Protein AF-A0A4V1TBV6-F1 (afdb_monomer_lite)

Sequence (39 aa):
MTHPQFDRIALIGIGLIGSSIARDVKELGLANHVVISTR

pLDDT: mean 92.59, std 8.02, range [51.88, 97.12]

Foldseek 3Di:
DDQACEAEDEAEDDDPVSVVVVVVCVVVVNYNYYHYHYD

Radius of gyration: 10.25 Å; chains: 1; bounding box: 32×16×18 Å

Structure (mmCIF, N/CA/C/O backbone):
data_AF-A0A4V1TBV6-F1
#
_entry.id   AF-A0A4V1TBV6-F1
#
loop_
_atom_site.group_PDB
_atom_site.id
_atom_site.type_symbol
_atom_site.label_atom_id
_atom_site.label_alt_id
_atom_site.label_comp_id
_atom_site.label_asym_id
_atom_site.label_entity_id
_atom_site.label_seq_id
_atom_site.pdbx_PDB_ins_code
_atom_site.Cartn_x
_atom_site.Cartn_y
_atom_site.Cartn_z
_atom_site.occupancy
_atom_site.B_iso_or_equiv
_atom_site.auth_seq_id
_atom_site.auth_comp_id
_atom_site.auth_asym_id
_atom_site.auth_atom_id
_atom_site.pdbx_PDB_model_num
ATOM 1 N N . MET A 1 1 ? -21.090 -3.999 10.035 1.00 51.88 1 MET A N 1
ATOM 2 C CA . MET A 1 1 ? -19.669 -4.093 9.642 1.00 51.88 1 MET A CA 1
ATOM 3 C C . MET A 1 1 ? -19.620 -4.065 8.129 1.00 51.88 1 MET A C 1
ATOM 5 O O . MET A 1 1 ? -20.283 -4.890 7.516 1.00 51.88 1 MET A O 1
ATOM 9 N N . THR A 1 2 ? -18.963 -3.073 7.536 1.00 75.44 2 THR A N 1
ATOM 10 C CA . THR A 1 2 ? -18.845 -2.956 6.078 1.00 75.44 2 THR A CA 1
ATOM 11 C C . THR A 1 2 ? -17.819 -3.961 5.577 1.00 75.44 2 THR A C 1
ATOM 13 O O . THR A 1 2 ? -16.743 -4.083 6.158 1.00 75.44 2 THR A O 1
ATOM 16 N N . HIS A 1 3 ? -18.159 -4.698 4.525 1.00 83.56 3 HIS A N 1
ATOM 17 C CA . HIS A 1 3 ? -17.190 -5.557 3.859 1.00 83.56 3 HIS A CA 1
ATOM 18 C C . HIS A 1 3 ? -16.085 -4.689 3.228 1.00 83.56 3 HIS A C 1
ATOM 20 O O . HIS A 1 3 ? -16.402 -3.601 2.733 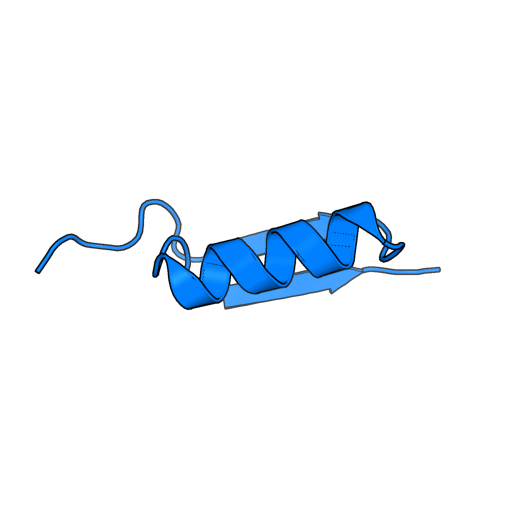1.00 83.56 3 HIS A O 1
ATOM 26 N N . PRO A 1 4 ? -14.815 -5.137 3.249 1.00 89.94 4 PRO A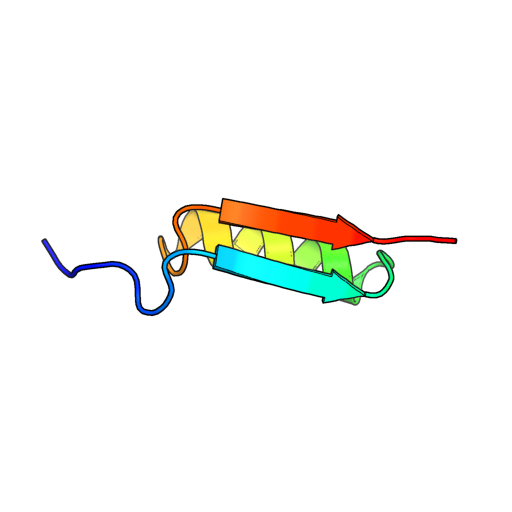 N 1
ATOM 27 C CA . PRO A 1 4 ? -13.728 -4.452 2.557 1.00 89.94 4 PRO A CA 1
ATOM 28 C C . PRO A 1 4 ? -14.088 -4.251 1.087 1.00 89.94 4 PRO A C 1
ATOM 30 O O . PRO A 1 4 ? -14.691 -5.132 0.470 1.00 89.94 4 PRO A O 1
ATOM 33 N N . GLN A 1 5 ? -13.711 -3.108 0.515 1.00 91.94 5 GLN A N 1
ATOM 34 C CA . GLN A 1 5 ? -14.034 -2.791 -0.878 1.00 91.94 5 GLN A CA 1
ATOM 35 C C . GLN A 1 5 ? -13.376 -3.773 -1.856 1.00 91.94 5 GLN A C 1
ATOM 37 O O . GLN A 1 5 ? -13.932 -4.066 -2.914 1.00 91.94 5 GLN A O 1
ATOM 42 N N . PHE A 1 6 ? -12.208 -4.301 -1.488 1.00 95.56 6 PHE A N 1
ATOM 43 C CA . PHE A 1 6 ? -11.467 -5.277 -2.275 1.00 95.56 6 PHE A CA 1
ATOM 44 C C . PHE A 1 6 ? -11.020 -6.441 -1.395 1.00 95.56 6 PHE A C 1
ATOM 46 O O . PHE A 1 6 ? -10.613 -6.247 -0.257 1.00 95.56 6 PHE A O 1
ATOM 53 N N . ASP A 1 7 ? -11.018 -7.663 -1.922 1.00 95.94 7 ASP A N 1
ATOM 54 C CA . ASP A 1 7 ? -10.430 -8.789 -1.190 1.00 95.94 7 ASP A CA 1
ATOM 55 C C . ASP A 1 7 ? -8.892 -8.745 -1.232 1.00 95.94 7 ASP A C 1
ATOM 57 O O . ASP A 1 7 ? -8.214 -8.901 -0.217 1.00 95.94 7 ASP A O 1
ATOM 61 N N . ARG A 1 8 ? -8.321 -8.445 -2.404 1.00 96.19 8 ARG A N 1
ATOM 62 C CA . ARG A 1 8 ? -6.873 -8.391 -2.623 1.00 96.19 8 ARG A CA 1
ATOM 63 C C . ARG A 1 8 ? -6.488 -7.218 -3.513 1.00 96.19 8 ARG A C 1
ATOM 65 O O . ARG A 1 8 ? -7.087 -7.020 -4.565 1.00 96.19 8 ARG A O 1
ATOM 72 N N . ILE A 1 9 ? -5.436 -6.505 -3.125 1.00 95.94 9 ILE A N 1
ATOM 73 C CA . ILE A 1 9 ? -4.819 -5.438 -3.918 1.00 95.94 9 ILE A CA 1
ATOM 74 C C . ILE A 1 9 ? -3.315 -5.683 -4.078 1.00 95.94 9 ILE A C 1
ATOM 76 O O . ILE A 1 9 ? -2.681 -6.299 -3.218 1.00 95.94 9 ILE A O 1
ATOM 80 N N . ALA A 1 10 ? -2.743 -5.191 -5.174 1.00 96.69 10 ALA A N 1
ATOM 81 C CA . ALA A 1 10 ? -1.306 -5.216 -5.425 1.00 96.69 10 ALA A CA 1
ATOM 82 C C . ALA A 1 10 ? -0.757 -3.785 -5.521 1.00 96.69 10 ALA A C 1
ATOM 84 O O . ALA A 1 10 ? -1.313 -2.951 -6.233 1.00 96.69 10 ALA A O 1
ATOM 85 N N . LEU A 1 11 ? 0.344 -3.520 -4.821 1.00 95.88 11 LEU A N 1
ATOM 86 C CA . LEU A 1 11 ? 1.132 -2.295 -4.907 1.00 95.88 11 LEU A CA 1
ATOM 87 C C . LEU A 1 11 ? 2.422 -2.596 -5.670 1.00 95.88 11 LEU A C 1
ATOM 89 O O . LEU A 1 11 ? 3.223 -3.427 -5.238 1.00 95.88 11 LEU A O 1
ATOM 93 N N . ILE A 1 12 ? 2.607 -1.933 -6.812 1.00 94.81 12 ILE A N 1
ATOM 94 C CA . ILE A 1 12 ? 3.805 -2.069 -7.645 1.00 94.81 12 ILE A CA 1
ATOM 95 C C . ILE A 1 12 ? 4.744 -0.898 -7.341 1.00 94.81 12 ILE A C 1
ATOM 97 O O . ILE A 1 12 ? 4.415 0.258 -7.601 1.00 94.81 12 ILE A O 1
ATOM 101 N N . GLY A 1 13 ? 5.909 -1.215 -6.778 1.00 89.00 13 GLY A N 1
ATO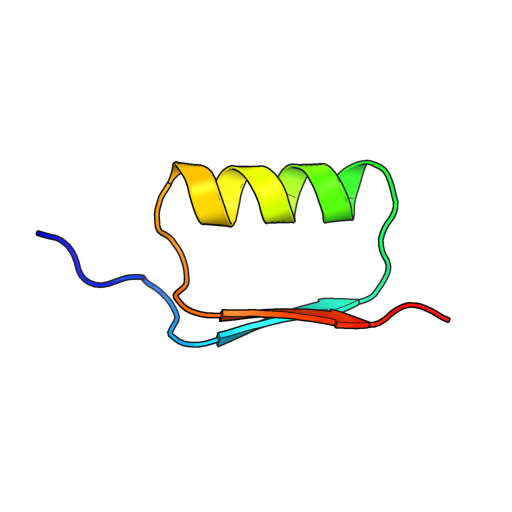M 102 C CA . GLY A 1 13 ? 6.824 -0.268 -6.145 1.00 89.00 13 GLY A CA 1
ATOM 103 C C . GLY A 1 13 ? 6.464 0.008 -4.679 1.00 89.00 13 GLY 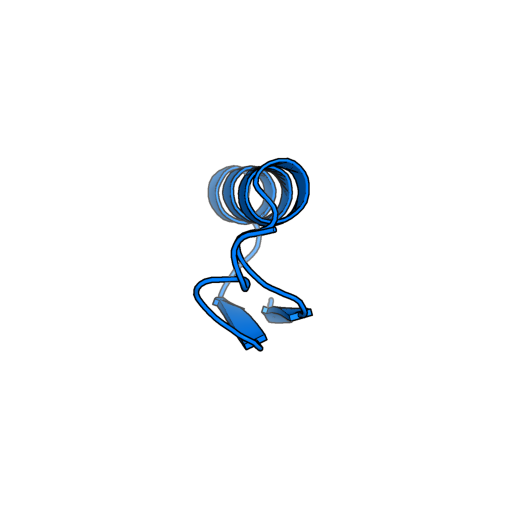A C 1
ATOM 104 O O . GLY A 1 13 ? 5.293 0.061 -4.308 1.00 89.00 13 GLY A O 1
ATOM 105 N N . ILE A 1 14 ? 7.477 0.212 -3.826 1.00 87.25 14 ILE A N 1
ATOM 106 C CA . ILE A 1 14 ? 7.276 0.669 -2.442 1.00 87.25 14 ILE A CA 1
ATOM 107 C C . ILE A 1 14 ? 8.264 1.776 -2.074 1.00 87.25 14 ILE A C 1
ATOM 109 O O . ILE A 1 14 ? 9.342 1.565 -1.533 1.00 87.25 14 ILE A O 1
ATOM 113 N N . GLY A 1 15 ? 7.885 2.998 -2.432 1.00 90.25 15 GLY A N 1
ATOM 114 C CA . GLY A 1 15 ? 8.475 4.212 -1.873 1.00 90.25 15 GLY A CA 1
ATOM 115 C C . GLY A 1 15 ? 7.610 4.764 -0.742 1.00 90.25 15 GLY A C 1
ATOM 116 O O . GLY A 1 15 ? 6.690 4.097 -0.270 1.00 90.25 15 GLY A O 1
ATOM 117 N N . LEU A 1 16 ? 7.845 6.026 -0.377 1.00 95.19 16 LEU A N 1
ATOM 118 C CA . LEU A 1 16 ? 7.044 6.748 0.622 1.00 95.19 16 LEU A CA 1
ATOM 119 C C . LEU A 1 16 ? 5.533 6.707 0.324 1.00 95.19 16 LEU A C 1
ATOM 121 O O . LEU A 1 16 ? 4.727 6.587 1.237 1.00 95.19 16 LEU A O 1
ATOM 125 N N . ILE A 1 17 ? 5.157 6.759 -0.958 1.00 94.06 17 ILE A N 1
ATOM 126 C CA . ILE A 1 17 ? 3.754 6.731 -1.398 1.00 94.06 17 ILE A CA 1
A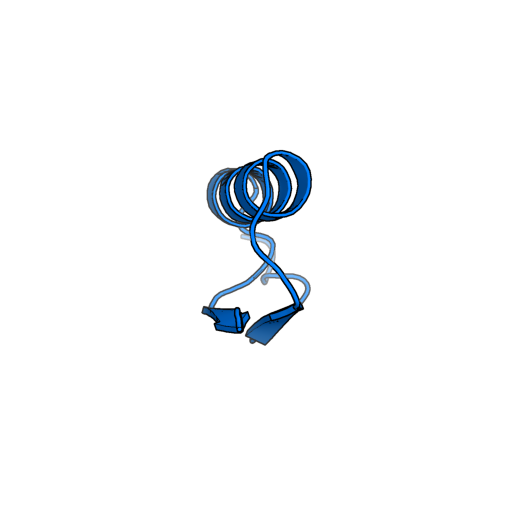TOM 127 C C . ILE A 1 17 ? 3.155 5.326 -1.247 1.00 94.06 17 ILE A C 1
ATOM 129 O O . ILE A 1 17 ? 2.067 5.159 -0.706 1.00 94.06 17 ILE A O 1
ATOM 133 N N . GLY A 1 18 ? 3.863 4.292 -1.712 1.00 95.12 18 GLY A N 1
ATOM 134 C CA . GLY A 1 18 ? 3.370 2.914 -1.627 1.00 95.12 18 GLY A CA 1
ATOM 135 C C . GLY A 1 18 ? 3.197 2.462 -0.177 1.00 95.12 18 GLY A C 1
ATOM 136 O O . GLY A 1 18 ? 2.207 1.813 0.159 1.00 95.12 18 GLY A O 1
ATOM 137 N N . SER A 1 19 ? 4.121 2.863 0.702 1.00 95.19 19 SER A N 1
ATOM 138 C CA . SER A 1 19 ? 4.036 2.561 2.129 1.00 95.19 19 SER A CA 1
ATOM 139 C C . SER A 1 19 ? 2.935 3.354 2.840 1.00 95.19 19 SER A C 1
ATOM 141 O O . SER A 1 19 ? 2.247 2.775 3.684 1.00 95.19 19 SER A O 1
ATOM 143 N N . SER A 1 20 ? 2.700 4.627 2.488 1.00 96.81 20 SER A N 1
ATOM 144 C CA . SER A 1 20 ? 1.589 5.398 3.064 1.00 96.81 20 SER A CA 1
ATOM 145 C C . SER A 1 20 ? 0.231 4.817 2.664 1.00 96.81 20 SER A C 1
ATOM 147 O O . SER A 1 20 ? -0.627 4.654 3.527 1.00 96.81 20 SER A O 1
ATOM 149 N N . ILE A 1 21 ? 0.068 4.402 1.402 1.00 96.19 21 ILE A N 1
ATOM 150 C CA . ILE A 1 21 ? -1.155 3.738 0.921 1.00 96.19 21 ILE A CA 1
ATOM 151 C C . ILE A 1 21 ? -1.368 2.395 1.629 1.00 96.19 21 ILE A C 1
ATOM 153 O O . ILE A 1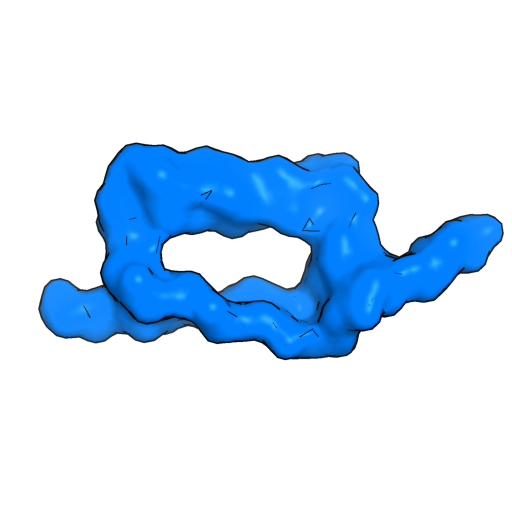 21 ? -2.471 2.116 2.091 1.00 96.19 21 ILE A O 1
ATOM 157 N N . ALA A 1 22 ? -0.327 1.563 1.752 1.00 96.31 22 ALA A N 1
ATOM 158 C CA . ALA A 1 22 ? -0.440 0.277 2.445 1.00 96.31 22 ALA A CA 1
ATOM 159 C C . ALA A 1 22 ? -0.883 0.445 3.910 1.00 96.31 22 ALA A C 1
ATOM 161 O O . ALA A 1 22 ? -1.663 -0.366 4.416 1.00 96.31 22 ALA A O 1
ATOM 162 N N . ARG A 1 23 ? -0.407 1.505 4.580 1.00 96.19 23 ARG A N 1
ATOM 163 C CA . ARG A 1 23 ? -0.804 1.844 5.951 1.00 96.19 23 ARG A CA 1
ATOM 164 C C . ARG A 1 23 ? -2.284 2.212 6.024 1.00 96.19 23 ARG A C 1
ATOM 166 O O . ARG A 1 23 ? -3.009 1.604 6.807 1.00 96.19 23 ARG A O 1
ATOM 173 N N . ASP A 1 24 ? -2.734 3.128 5.170 1.00 96.62 24 ASP A N 1
ATOM 174 C CA . ASP A 1 24 ? -4.121 3.601 5.176 1.00 96.62 24 ASP A CA 1
ATOM 175 C C . ASP A 1 24 ? -5.101 2.482 4.780 1.00 96.62 24 ASP A C 1
ATOM 177 O O . ASP A 1 24 ? -6.158 2.348 5.390 1.00 96.62 24 ASP A O 1
ATOM 181 N N . VAL A 1 25 ? -4.737 1.603 3.833 1.00 96.06 25 VAL A N 1
ATOM 182 C CA . VAL A 1 25 ? -5.544 0.418 3.472 1.00 96.06 25 VAL A CA 1
ATOM 183 C C . VAL A 1 25 ? -5.801 -0.477 4.685 1.00 96.06 25 VAL A C 1
ATOM 185 O O . VAL A 1 25 ? -6.909 -0.996 4.839 1.00 96.06 25 VAL A O 1
ATOM 188 N N . LYS A 1 26 ? -4.797 -0.643 5.552 1.00 93.44 26 LYS A N 1
ATOM 189 C CA . LYS A 1 26 ? -4.919 -1.417 6.789 1.00 93.44 26 LYS A CA 1
ATOM 190 C C . LYS A 1 26 ? -5.729 -0.671 7.852 1.00 93.44 26 LYS A C 1
ATOM 192 O O . LYS A 1 26 ? -6.612 -1.276 8.451 1.00 93.44 26 LYS A O 1
ATOM 197 N N . GLU A 1 27 ? -5.435 0.607 8.090 1.00 96.44 27 GLU A N 1
ATOM 198 C CA . GLU A 1 27 ? -6.116 1.429 9.108 1.00 96.44 27 GLU A CA 1
ATOM 199 C C . GLU A 1 27 ? -7.612 1.602 8.808 1.00 96.44 27 GLU A C 1
ATOM 201 O O . GLU A 1 27 ? -8.436 1.554 9.720 1.00 96.44 27 GLU A O 1
ATOM 206 N N . LEU A 1 28 ? -7.968 1.747 7.531 1.00 95.56 28 LEU A N 1
ATOM 207 C CA . LEU A 1 28 ? -9.343 1.948 7.073 1.00 95.56 28 LEU A CA 1
ATOM 208 C C . LEU A 1 28 ? -10.069 0.636 6.720 1.00 95.56 28 LEU A C 1
ATOM 210 O O . LEU A 1 28 ? -11.241 0.671 6.350 1.00 95.56 28 LEU A O 1
ATOM 214 N N . GLY A 1 29 ? -9.398 -0.520 6.813 1.00 95.25 29 GLY A N 1
ATOM 215 C CA . GLY A 1 29 ? -9.996 -1.828 6.515 1.00 95.25 29 GLY A CA 1
ATOM 216 C C . GLY A 1 29 ? -10.458 -1.988 5.061 1.00 95.25 29 GLY A C 1
ATOM 217 O O . GLY A 1 29 ? -11.479 -2.624 4.801 1.00 95.25 29 GLY A O 1
ATOM 218 N N . LEU A 1 30 ? -9.735 -1.393 4.106 1.00 95.69 30 LEU A N 1
ATOM 219 C CA . LEU A 1 30 ? -10.164 -1.317 2.702 1.00 95.69 30 LEU A CA 1
ATOM 220 C C . LEU A 1 30 ? -9.920 -2.612 1.919 1.00 95.69 30 LEU A C 1
ATOM 222 O O . LEU A 1 30 ? -10.607 -2.849 0.922 1.00 95.69 30 LEU A O 1
ATOM 226 N N . ALA A 1 31 ? -8.964 -3.441 2.359 1.00 97.12 31 ALA A N 1
ATOM 227 C CA . ALA A 1 31 ? -8.692 -4.743 1.759 1.00 97.12 31 ALA A CA 1
ATOM 228 C C . ALA A 1 31 ? -8.227 -5.806 2.763 1.00 97.12 31 ALA A C 1
ATOM 230 O O . ALA A 1 31 ? -7.540 -5.487 3.733 1.00 97.12 31 ALA A O 1
ATOM 231 N N . ASN A 1 32 ? -8.547 -7.078 2.493 1.00 95.88 32 ASN A N 1
ATOM 232 C CA . ASN A 1 32 ? -8.082 -8.212 3.310 1.00 95.88 32 ASN A CA 1
ATOM 233 C C . ASN A 1 32 ? -6.610 -8.551 3.046 1.00 95.88 32 ASN A C 1
ATOM 235 O O . ASN A 1 32 ? -5.879 -8.946 3.955 1.00 95.88 32 ASN A O 1
ATOM 239 N N . HIS A 1 33 ? -6.167 -8.400 1.795 1.00 96.94 33 HIS A N 1
ATOM 240 C CA . HIS A 1 33 ? -4.815 -8.742 1.374 1.00 96.94 33 HIS A CA 1
ATOM 241 C C . HIS A 1 33 ? -4.163 -7.611 0.579 1.00 96.94 33 HIS A C 1
ATOM 243 O O . HIS A 1 33 ? -4.674 -7.179 -0.451 1.00 96.94 33 HIS A O 1
ATOM 249 N N . VAL A 1 34 ? -2.973 -7.197 1.014 1.00 96.06 34 VAL A N 1
ATOM 250 C CA . VAL A 1 34 ? -2.100 -6.278 0.276 1.00 96.06 34 VAL A CA 1
ATOM 251 C C . VAL A 1 34 ? -0.851 -7.040 -0.145 1.00 96.06 34 VAL A C 1
ATOM 253 O O . VAL A 1 34 ? -0.130 -7.573 0.697 1.00 96.06 34 VAL A O 1
ATOM 256 N N . VAL A 1 35 ? -0.600 -7.107 -1.448 1.00 96.81 35 VAL A N 1
ATOM 257 C CA . VAL A 1 35 ? 0.626 -7.675 -2.020 1.00 96.81 35 VAL A CA 1
ATOM 258 C C . VAL A 1 35 ? 1.521 -6.524 -2.452 1.00 96.81 35 VAL A C 1
ATOM 260 O O . VAL A 1 35 ? 1.062 -5.615 -3.133 1.00 96.81 35 VAL A O 1
ATOM 263 N N . ILE A 1 36 ? 2.795 -6.559 -2.081 1.00 95.50 36 ILE A N 1
ATOM 264 C CA . ILE A 1 36 ? 3.780 -5.566 -2.512 1.00 95.50 36 ILE A CA 1
ATOM 265 C C . ILE A 1 36 ? 4.740 -6.251 -3.481 1.00 95.50 36 ILE A C 1
ATOM 267 O O . ILE A 1 36 ? 5.317 -7.287 -3.155 1.00 95.50 36 ILE A O 1
ATOM 271 N N . SER A 1 37 ? 4.906 -5.676 -4.667 1.00 94.81 37 SER A N 1
ATOM 272 C CA . SER A 1 37 ? 5.892 -6.111 -5.652 1.00 94.81 37 SER A CA 1
ATOM 273 C C . SER A 1 37 ? 6.881 -4.981 -5.885 1.00 94.81 37 SER A C 1
ATOM 275 O O . SER A 1 37 ? 6.511 -3.898 -6.333 1.00 94.81 37 SER A O 1
ATOM 277 N N . THR A 1 38 ? 8.143 -5.222 -5.556 1.00 91.00 38 THR A N 1
ATOM 278 C CA . THR A 1 38 ? 9.251 -4.289 -5.775 1.00 91.00 38 THR A CA 1
ATOM 279 C C . THR A 1 38 ? 10.278 -4.973 -6.665 1.00 91.00 38 THR A C 1
ATOM 281 O O . THR A 1 38 ? 10.292 -6.202 -6.758 1.00 91.00 38 THR A O 1
ATOM 284 N N . ARG A 1 39 ? 11.127 -4.186 -7.322 1.00 82.69 39 ARG A N 1
ATOM 285 C CA . ARG A 1 39 ? 12.300 -4.694 -8.032 1.00 82.69 39 ARG A CA 1
ATOM 286 C C . ARG A 1 39 ? 13.554 -4.432 -7.215 1.00 82.69 39 ARG A C 1
ATOM 288 O O . ARG A 1 39 ? 13.543 -3.415 -6.487 1.00 82.69 39 ARG A O 1
#

Secondary structure (DSSP, 8-state):
-PPPSEEEEEEES-SHHHHHHHHHHHHTT-EEEEEEE--